Protein AF-A0A6N9VD86-F1 (afdb_monomer)

Nearest PDB structures (foldseek):
  5xfn-assembly1_A  TM=8.037E-01  e=3.380E-01  Homo sapiens
  5xfq-assembly1_A  TM=8.055E-01  e=3.380E-01  Mus musculus
  5xfp-assembly3_E  TM=7.768E-01  e=3.877E-01  Homo sapiens
  6wat-assembly7_GC  TM=8.099E-01  e=5.104E-01  Homo sapiens
  2m0o-assembly1_A  TM=7.621E-01  e=4.153E-01  Homo sapiens

pLDDT: mean 90.97, std 10.68, range [50.66, 98.44]

Secondary structure (DSSP, 8-state):
----TT--EEEEEEETTTTEEEEEETTS-EEEEEGGGGGG----SS--TTTTTT---S-------GGGGGG-

Foldseek 3Di:
DDDDDLFDFDFDDADVVQQKTWTQTPVRDTDIDHVVCCVSDDDVPDDDPVSCVPPDDPDDDDDDDPVCVVVD

Sequence (72 aa):
NGVFNGTVGVVTALNAEEQRLTVLTDEDEEVPYDFDELDELAHAYAVTIHRSQGSEYPAVVVPVTTSAWMML

Radius of gyration: 15.29 Å; Cα contacts (8 Å, |Δi|>4): 55; chains: 1; bounding box: 32×21×44 Å

Solvent-accessible surface area (backbone atoms only — not comparable to full-atom values): 5043 Å² total; per-residue (Å²): 138,79,93,52,99,82,70,56,62,45,80,78,49,76,40,79,89,79,39,33,37,30,31,36,34,84,85,75,44,82,46,78,38,50,66,89,52,51,83,81,58,72,81,77,91,66,76,55,74,78,78,48,66,92,63,84,71,101,73,86,86,82,90,84,58,83,90,51,60,91,79,111

Structure (mmCIF, N/CA/C/O backbone):
data_AF-A0A6N9VD86-F1
#
_entry.id   AF-A0A6N9VD86-F1
#
loop_
_atom_site.group_PDB
_atom_site.id
_atom_site.type_symbol
_atom_site.label_atom_id
_atom_site.label_alt_id
_atom_site.label_comp_id
_atom_site.label_asym_id
_atom_site.label_entity_id
_atom_site.label_seq_id
_atom_site.pdbx_PDB_ins_code
_atom_site.Cartn_x
_atom_site.Cartn_y
_atom_site.Cartn_z
_atom_site.occupancy
_atom_site.B_iso_or_equiv
_atom_site.auth_seq_id
_atom_site.auth_comp_id
_atom_site.auth_asym_id
_atom_site.auth_atom_id
_atom_site.pdbx_PDB_model_num
ATOM 1 N N . ASN A 1 1 ? 6.208 14.433 10.392 1.00 58.50 1 ASN A N 1
ATOM 2 C CA . ASN A 1 1 ? 5.913 15.039 9.084 1.00 58.50 1 ASN A CA 1
ATOM 3 C C . ASN A 1 1 ? 4.502 14.598 8.724 1.00 58.50 1 ASN A C 1
ATOM 5 O O . ASN A 1 1 ? 3.818 14.128 9.620 1.00 58.50 1 ASN A O 1
ATOM 9 N N . GLY A 1 2 ? 3.958 14.937 7.561 1.00 78.75 2 GLY A N 1
ATOM 10 C CA . GLY A 1 2 ? 2.559 14.618 7.242 1.00 78.75 2 GLY A CA 1
ATOM 11 C C . GLY A 1 2 ? 2.485 13.483 6.235 1.00 78.75 2 GLY A C 1
ATOM 12 O O . GLY A 1 2 ? 3.420 13.297 5.462 1.00 78.75 2 GLY A O 1
ATOM 13 N N . VAL A 1 3 ? 1.357 12.77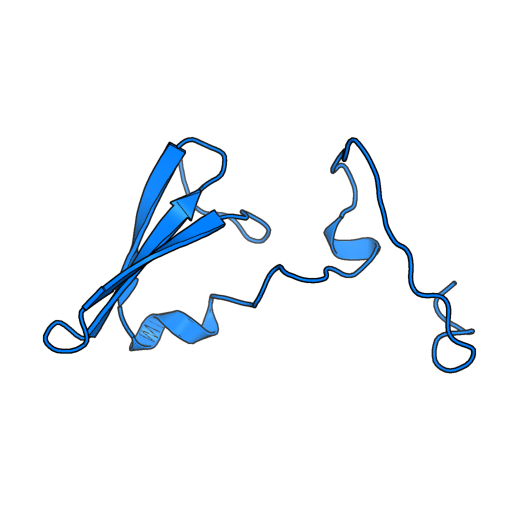9 6.193 1.00 90.50 3 VAL A N 1
ATOM 14 C CA . VAL A 1 3 ? 1.058 11.884 5.074 1.00 90.50 3 VAL A CA 1
ATOM 15 C C . VAL A 1 3 ? 0.686 12.721 3.854 1.00 90.50 3 VAL A C 1
ATOM 17 O O . VAL A 1 3 ? -0.151 13.622 3.938 1.00 90.50 3 VAL A O 1
ATOM 20 N N . PHE A 1 4 ? 1.295 12.415 2.710 1.00 90.50 4 PHE A N 1
ATOM 21 C CA . PHE A 1 4 ? 0.982 13.048 1.435 1.00 90.50 4 PHE A CA 1
ATOM 22 C C . PHE A 1 4 ? 0.570 12.006 0.400 1.00 90.50 4 PHE A C 1
ATOM 24 O O . PHE A 1 4 ? 0.816 10.807 0.528 1.00 90.50 4 PHE A O 1
ATOM 31 N N . ASN A 1 5 ? -0.054 12.475 -0.677 1.00 89.25 5 ASN A N 1
ATOM 32 C CA . ASN A 1 5 ? -0.437 11.601 -1.772 1.00 89.25 5 ASN A CA 1
ATOM 33 C C . ASN A 1 5 ? 0.812 10.989 -2.430 1.00 89.25 5 ASN A C 1
ATOM 35 O O . ASN A 1 5 ? 1.583 11.697 -3.075 1.00 89.25 5 ASN A O 1
ATOM 39 N N . GLY A 1 6 ? 0.982 9.674 -2.279 1.00 89.12 6 GLY A N 1
ATOM 40 C CA . GLY A 1 6 ? 2.159 8.942 -2.746 1.00 89.12 6 GLY A CA 1
ATOM 41 C C . GLY A 1 6 ? 3.088 8.457 -1.634 1.00 89.12 6 GLY A C 1
ATOM 42 O O . GLY A 1 6 ? 3.994 7.691 -1.946 1.00 89.12 6 GLY A O 1
ATOM 43 N N . THR A 1 7 ? 2.853 8.828 -0.369 1.00 93.44 7 THR A N 1
ATOM 44 C CA . THR A 1 7 ? 3.508 8.178 0.775 1.00 93.44 7 THR A CA 1
ATOM 45 C C . THR A 1 7 ? 3.199 6.683 0.745 1.00 93.44 7 THR A C 1
ATOM 47 O O . THR A 1 7 ? 2.047 6.278 0.571 1.00 93.44 7 THR A O 1
ATOM 50 N N . VAL A 1 8 ? 4.235 5.862 0.891 1.00 93.81 8 VAL A N 1
ATOM 51 C CA . VAL A 1 8 ? 4.115 4.404 0.907 1.00 93.81 8 VAL A CA 1
ATOM 52 C C . VAL A 1 8 ? 4.381 3.913 2.322 1.00 93.81 8 VAL A C 1
ATOM 54 O O . VAL A 1 8 ? 5.174 4.485 3.064 1.00 93.81 8 VAL A O 1
ATOM 57 N N . GLY A 1 9 ? 3.709 2.836 2.701 1.00 95.00 9 GLY A N 1
ATOM 58 C CA . GLY A 1 9 ? 3.929 2.190 3.979 1.00 95.00 9 GLY A CA 1
ATOM 59 C C . GLY A 1 9 ? 3.497 0.737 3.954 1.00 95.00 9 GLY A C 1
ATOM 60 O O . GLY A 1 9 ? 2.978 0.223 2.958 1.00 95.00 9 GLY A O 1
ATOM 61 N N . VAL A 1 10 ? 3.725 0.072 5.075 1.00 97.62 10 VAL A N 1
ATOM 62 C CA . VAL A 1 10 ? 3.349 -1.317 5.301 1.00 97.62 10 VAL A CA 1
ATOM 63 C C . VAL A 1 10 ? 2.284 -1.350 6.381 1.00 97.62 10 VAL A C 1
ATOM 65 O O . VAL A 1 10 ? 2.435 -0.738 7.432 1.00 97.62 10 VAL A O 1
ATOM 68 N N . VAL A 1 11 ? 1.203 -2.088 6.142 1.00 97.94 11 VAL A N 1
ATOM 69 C CA . VAL A 1 11 ? 0.211 -2.354 7.188 1.00 97.94 11 VAL A CA 1
ATOM 70 C C . VAL A 1 11 ? 0.855 -3.231 8.262 1.00 97.94 11 VAL A C 1
ATOM 72 O O . VAL A 1 11 ? 1.301 -4.339 7.962 1.00 97.94 11 VAL A O 1
ATOM 75 N N . THR A 1 12 ? 0.899 -2.753 9.503 1.00 98.44 12 THR A N 1
ATOM 76 C CA . THR A 1 12 ? 1.549 -3.444 10.631 1.00 98.44 12 THR A CA 1
ATOM 77 C C . THR A 1 12 ? 0.561 -3.973 11.663 1.00 98.44 12 THR A C 1
ATOM 79 O O . THR A 1 12 ? 0.876 -4.941 12.356 1.00 98.44 12 THR A O 1
ATOM 82 N N . ALA A 1 13 ? -0.644 -3.403 11.745 1.00 98.25 13 ALA A N 1
ATOM 83 C CA . ALA A 1 13 ? -1.682 -3.863 12.662 1.00 98.25 13 ALA A CA 1
ATOM 84 C C . ALA A 1 13 ? -3.096 -3.652 12.103 1.00 98.25 13 ALA A C 1
ATOM 86 O O . ALA A 1 13 ? -3.345 -2.752 11.302 1.00 98.25 13 ALA A O 1
ATOM 87 N N . LEU A 1 14 ? -4.026 -4.487 12.569 1.00 98.12 14 LEU A N 1
ATOM 88 C CA . LEU A 1 14 ? -5.456 -4.387 12.297 1.00 98.12 14 LEU A CA 1
ATOM 89 C C . LEU A 1 14 ? -6.222 -4.718 13.579 1.00 98.12 14 LEU A C 1
ATOM 91 O O . LEU A 1 14 ? -6.105 -5.829 14.097 1.00 98.12 14 LEU A O 1
ATOM 95 N N . ASN A 1 15 ? -7.027 -3.776 14.061 1.00 98.12 15 ASN A N 1
ATOM 96 C CA . ASN A 1 15 ? -7.963 -3.980 15.156 1.00 98.12 15 ASN A CA 1
ATOM 97 C C . ASN A 1 15 ? -9.396 -3.902 14.616 1.00 98.12 15 ASN A C 1
ATOM 99 O O . ASN A 1 15 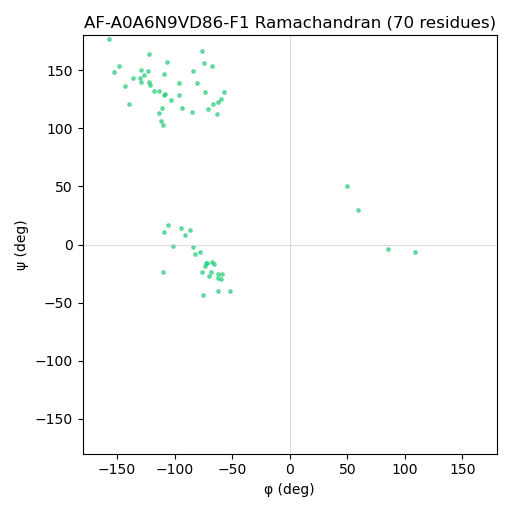? -9.895 -2.828 14.294 1.00 98.12 15 ASN A O 1
ATOM 103 N N . ALA A 1 16 ? -10.064 -5.050 14.512 1.00 97.00 16 ALA A N 1
ATOM 104 C CA . ALA A 1 16 ? -11.432 -5.114 14.003 1.00 97.00 16 ALA A CA 1
ATOM 105 C C . ALA A 1 16 ? -12.487 -4.647 15.024 1.00 97.00 16 ALA A C 1
ATOM 107 O O . ALA A 1 16 ? -13.567 -4.237 14.611 1.00 97.00 16 ALA A O 1
ATOM 108 N N . GLU A 1 17 ? -12.193 -4.703 16.329 1.00 98.00 17 GLU A N 1
ATOM 109 C CA . GLU A 1 17 ? -13.109 -4.234 17.380 1.00 98.00 17 GLU A CA 1
ATOM 110 C C . GLU A 1 17 ? -13.137 -2.706 17.440 1.00 98.00 17 GLU A C 1
ATOM 112 O O . GLU A 1 17 ? -14.206 -2.107 17.499 1.00 98.00 17 GLU A O 1
ATOM 117 N N . GLU A 1 18 ? -11.961 -2.080 17.363 1.00 97.56 18 GLU A N 1
ATOM 118 C CA . GLU A 1 18 ? -11.814 -0.619 17.315 1.00 97.56 18 GLU A CA 1
ATOM 119 C C . GLU A 1 18 ? -11.961 -0.048 15.898 1.00 97.56 18 GLU A C 1
ATOM 121 O O . GLU A 1 18 ? -11.897 1.163 15.728 1.00 97.56 18 GLU A O 1
ATOM 126 N N . GLN A 1 19 ? -12.149 -0.909 14.890 1.00 98.19 19 GLN A N 1
ATOM 127 C CA . GLN A 1 19 ? -12.217 -0.542 13.472 1.00 98.19 19 GLN A CA 1
ATOM 128 C C . GLN A 1 19 ? -11.047 0.352 13.030 1.00 98.19 19 GLN A C 1
ATOM 130 O O . GLN A 1 19 ? -11.243 1.391 12.401 1.00 98.19 19 GLN A O 1
ATOM 135 N N . ARG A 1 20 ? -9.821 -0.080 13.351 1.00 98.44 20 ARG A N 1
ATOM 136 C CA . ARG A 1 20 ? -8.587 0.682 13.131 1.00 98.44 20 ARG A CA 1
ATOM 137 C C . ARG A 1 20 ? -7.525 -0.143 12.412 1.00 98.44 20 ARG A C 1
ATOM 139 O O . ARG A 1 20 ? -7.332 -1.323 12.715 1.00 98.44 20 ARG A O 1
ATOM 146 N N . LEU A 1 21 ? -6.811 0.475 11.480 1.00 98.38 21 LEU A N 1
ATOM 147 C CA . LEU A 1 21 ? -5.675 -0.097 10.760 1.00 98.38 21 LEU A CA 1
ATOM 148 C C . LEU A 1 21 ? -4.441 0.780 10.994 1.00 98.38 21 LEU A C 1
ATOM 150 O O . LEU A 1 21 ? -4.539 1.999 10.932 1.00 98.38 21 LEU A O 1
ATOM 154 N N . THR A 1 22 ? -3.278 0.179 11.242 1.00 98.31 22 THR A N 1
ATOM 155 C CA . THR A 1 22 ? -2.017 0.925 11.405 1.00 98.31 22 THR A CA 1
ATOM 156 C C . THR A 1 22 ? -1.110 0.693 10.206 1.00 98.31 22 THR A C 1
ATOM 158 O O . THR A 1 22 ? -0.835 -0.455 9.844 1.00 98.31 22 THR A O 1
ATOM 161 N N . VAL A 1 23 ? -0.626 1.784 9.613 1.00 98.12 23 VAL A N 1
ATOM 162 C CA . VAL A 1 23 ? 0.396 1.794 8.563 1.00 98.12 23 VAL A CA 1
ATOM 163 C C . VAL A 1 23 ? 1.699 2.334 9.145 1.00 98.12 23 VAL A C 1
ATOM 165 O O . VAL A 1 23 ? 1.703 3.395 9.756 1.00 98.12 23 VAL A O 1
ATOM 168 N N . LEU A 1 24 ? 2.804 1.622 8.937 1.00 97.88 24 LEU A N 1
ATOM 169 C CA . LEU A 1 24 ? 4.157 2.124 9.167 1.00 97.88 24 LEU A CA 1
ATOM 170 C C . LEU A 1 24 ? 4.704 2.690 7.854 1.00 97.88 24 LEU A C 1
ATOM 172 O O . LEU A 1 24 ? 4.820 1.945 6.876 1.00 97.88 24 LEU A O 1
ATOM 176 N N . THR A 1 25 ? 5.002 3.986 7.813 1.00 95.94 25 THR A N 1
ATOM 177 C CA . THR A 1 25 ? 5.564 4.646 6.625 1.00 95.94 25 THR A CA 1
ATOM 178 C C . THR A 1 25 ? 7.050 4.325 6.449 1.00 95.94 25 THR A C 1
ATOM 180 O O . THR A 1 25 ? 7.712 3.813 7.351 1.00 95.94 25 THR A O 1
ATOM 183 N N . 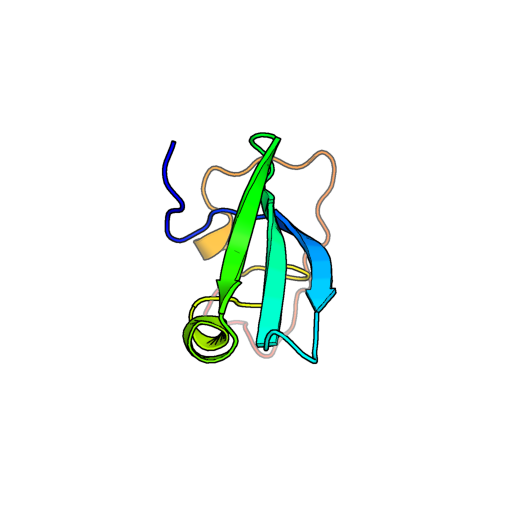ASP A 1 26 ? 7.592 4.629 5.273 1.00 91.25 26 ASP A N 1
ATOM 184 C CA . ASP A 1 26 ? 9.031 4.565 4.992 1.00 91.25 26 ASP A CA 1
ATOM 185 C C . ASP A 1 26 ? 9.870 5.578 5.794 1.00 91.25 26 ASP A C 1
ATOM 187 O O . ASP A 1 26 ? 11.081 5.401 5.931 1.00 91.25 26 ASP A O 1
ATOM 191 N N . GLU A 1 27 ? 9.228 6.599 6.364 1.00 91.94 27 GLU A N 1
ATOM 192 C CA . GLU A 1 27 ? 9.816 7.558 7.307 1.00 91.94 27 GLU A CA 1
ATOM 193 C C . GLU A 1 27 ?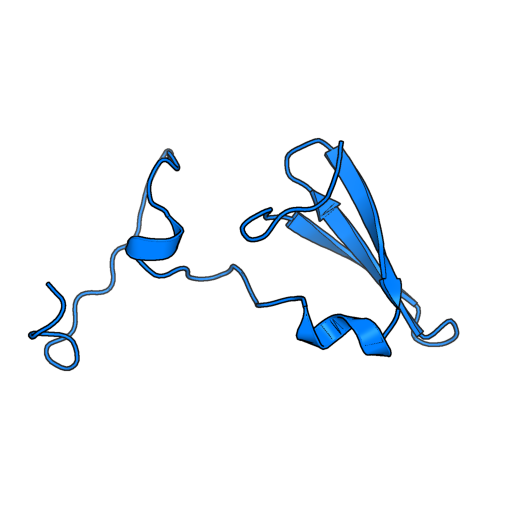 9.758 7.082 8.779 1.00 91.94 27 GLU A C 1
ATOM 195 O O . GLU A 1 27 ? 10.012 7.877 9.684 1.00 91.94 27 GLU A O 1
ATOM 200 N N . ASP A 1 28 ? 9.442 5.801 9.030 1.00 94.75 28 ASP A N 1
ATOM 201 C CA . ASP A 1 28 ? 9.269 5.194 10.364 1.00 94.75 28 ASP A CA 1
ATOM 202 C C . ASP A 1 28 ? 8.158 5.857 11.216 1.00 94.75 28 ASP A C 1
ATOM 204 O O . ASP A 1 28 ? 8.205 5.860 12.450 1.00 94.75 28 ASP A O 1
ATOM 208 N N . GLU A 1 29 ? 7.121 6.409 10.577 1.00 95.88 29 GLU A N 1
ATOM 209 C CA . GLU A 1 29 ? 5.953 6.969 11.268 1.00 95.88 29 GLU A CA 1
ATOM 210 C C . GLU A 1 29 ? 4.805 5.942 11.325 1.00 95.88 29 GLU A C 1
ATOM 212 O O . GLU A 1 29 ? 4.400 5.381 10.305 1.00 95.88 29 GLU A O 1
ATOM 217 N N . GLU A 1 30 ? 4.254 5.698 12.520 1.00 97.19 30 GLU A N 1
ATOM 218 C CA . GLU A 1 30 ? 3.029 4.907 12.693 1.00 97.19 30 GLU A CA 1
ATOM 219 C C . GLU A 1 30 ? 1.798 5.797 12.511 1.00 97.19 30 GLU A C 1
ATOM 221 O O . GLU A 1 30 ? 1.526 6.691 13.317 1.00 97.19 30 GLU A O 1
ATOM 226 N N . VAL A 1 31 ? 1.033 5.526 11.457 1.00 97.25 31 VAL A N 1
ATOM 227 C CA . VAL A 1 31 ? -0.167 6.276 11.100 1.00 97.25 31 VAL A CA 1
ATOM 228 C C . VAL A 1 31 ? -1.392 5.377 11.261 1.00 97.25 31 VAL A C 1
ATOM 230 O O . VAL A 1 31 ? -1.536 4.391 10.528 1.00 97.25 31 VAL A O 1
ATOM 233 N N . PRO A 1 32 ? -2.282 5.677 12.219 1.00 97.25 32 PRO A N 1
ATOM 234 C CA . PRO A 1 32 ? -3.552 4.989 12.326 1.00 97.25 32 PRO A CA 1
ATOM 235 C C . PRO A 1 32 ? -4.572 5.552 11.331 1.00 97.25 32 PRO A C 1
ATOM 237 O O . PRO A 1 32 ? -4.715 6.765 11.225 1.00 97.25 32 PRO A O 1
ATOM 240 N N . TYR A 1 33 ? -5.331 4.658 10.711 1.00 98.00 33 TYR A N 1
ATOM 241 C CA . TYR A 1 33 ? -6.503 4.950 9.893 1.00 98.00 33 TYR A CA 1
ATOM 242 C C . TYR A 1 33 ? -7.732 4.308 10.524 1.00 98.00 33 TYR A C 1
ATOM 244 O O . TYR A 1 33 ? -7.699 3.124 10.889 1.00 98.00 33 TYR A O 1
ATOM 252 N N . ASP A 1 34 ? -8.809 5.071 10.643 1.00 98.25 34 ASP A N 1
ATOM 253 C CA . ASP A 1 34 ? -10.126 4.518 10.928 1.00 98.25 34 ASP A CA 1
ATOM 254 C C . ASP A 1 34 ? -10.687 3.833 9.666 1.00 98.25 34 ASP A C 1
ATOM 256 O O . ASP A 1 34 ? -10.260 4.082 8.535 1.00 98.25 34 ASP A O 1
ATOM 260 N N . PHE A 1 35 ? -11.603 2.876 9.835 1.00 98.00 35 PHE A N 1
ATOM 261 C CA . PHE A 1 35 ? -12.100 2.086 8.699 1.00 98.00 35 PHE A CA 1
ATOM 262 C C . PHE A 1 35 ? -12.826 2.919 7.631 1.00 98.00 35 PHE A C 1
ATOM 264 O O . PHE A 1 35 ? -12.888 2.498 6.475 1.00 98.00 35 PHE A O 1
ATOM 271 N N . ASP A 1 36 ? -13.390 4.063 8.008 1.00 97.88 36 ASP A N 1
ATOM 272 C CA . ASP A 1 36 ? -14.046 5.014 7.112 1.00 97.88 36 ASP A CA 1
ATOM 273 C C . ASP A 1 36 ? -13.071 5.896 6.321 1.00 97.88 36 ASP A C 1
ATOM 275 O O . ASP A 1 36 ? -13.519 6.583 5.411 1.00 97.88 36 ASP A O 1
ATOM 279 N N . GLU A 1 37 ? -11.768 5.822 6.609 1.00 97.12 37 GLU A N 1
ATOM 280 C CA . GLU A 1 37 ? -10.690 6.501 5.873 1.00 97.12 37 GLU A CA 1
ATOM 281 C C . GLU A 1 37 ? -9.943 5.545 4.919 1.00 97.12 37 GLU A C 1
ATOM 283 O O . GLU A 1 37 ? -9.004 5.934 4.222 1.00 97.12 37 GLU A O 1
ATOM 288 N N . LEU A 1 38 ? -10.315 4.257 4.873 1.00 96.44 38 LEU A N 1
ATOM 289 C CA . LEU A 1 38 ? -9.575 3.253 4.094 1.00 96.44 38 LEU A CA 1
ATOM 290 C C . LEU A 1 38 ? -9.651 3.463 2.576 1.00 96.44 38 LEU A C 1
ATOM 292 O O . LEU A 1 38 ? -8.853 2.869 1.852 1.00 96.44 38 LEU A O 1
ATOM 296 N N . ASP A 1 39 ? -10.572 4.287 2.076 1.00 95.94 39 ASP A N 1
ATOM 297 C CA . ASP A 1 39 ? -10.626 4.693 0.669 1.00 95.94 39 ASP A CA 1
ATOM 298 C C . ASP A 1 39 ? -9.498 5.662 0.274 1.00 95.94 39 ASP A C 1
ATOM 300 O O . ASP A 1 39 ? -9.186 5.785 -0.914 1.00 95.94 39 ASP A O 1
ATOM 304 N N . GLU A 1 40 ? -8.822 6.279 1.248 1.00 94.44 40 GLU A N 1
ATOM 305 C CA . GLU A 1 40 ? -7.595 7.048 1.022 1.00 94.44 40 GLU A CA 1
ATOM 306 C C . GLU A 1 40 ? -6.384 6.147 0.730 1.00 94.44 40 GLU A C 1
ATOM 308 O O . GLU A 1 40 ? -5.381 6.596 0.163 1.00 94.44 40 GLU A O 1
ATOM 313 N N . LEU A 1 41 ? -6.477 4.859 1.079 1.00 96.12 41 LEU A N 1
ATOM 314 C CA . LEU A 1 41 ? -5.423 3.876 0.878 1.00 96.12 41 LEU A CA 1
ATOM 315 C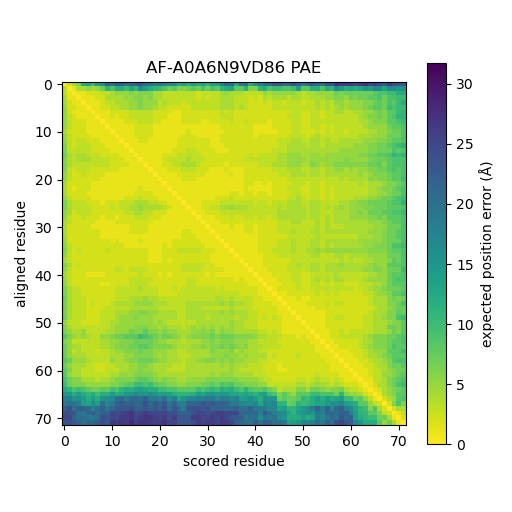 C . LEU A 1 41 ? -5.635 3.080 -0.412 1.00 96.12 41 LEU A C 1
ATOM 317 O O . LEU A 1 41 ? -6.720 2.612 -0.749 1.00 96.12 41 LEU A O 1
ATOM 321 N N . ALA A 1 42 ? -4.532 2.842 -1.116 1.00 95.69 42 ALA A N 1
ATOM 322 C CA . ALA A 1 42 ? -4.480 1.921 -2.240 1.00 95.69 42 ALA A CA 1
ATOM 323 C C . ALA A 1 42 ? -3.358 0.906 -2.023 1.00 95.69 42 ALA A C 1
ATOM 325 O O . ALA A 1 42 ? -2.298 1.230 -1.486 1.00 95.69 42 ALA A O 1
ATOM 326 N N . HIS A 1 43 ? -3.561 -0.330 -2.480 1.00 95.56 43 HIS A N 1
ATOM 327 C CA . HIS A 1 43 ? -2.498 -1.329 -2.453 1.00 95.56 43 HIS A CA 1
ATOM 328 C C . HIS A 1 43 ? -1.289 -0.870 -3.278 1.00 95.56 43 HIS A C 1
ATOM 330 O O . HIS A 1 43 ? -1.404 -0.618 -4.475 1.00 95.56 43 HIS A O 1
ATOM 336 N N . ALA A 1 44 ? -0.116 -0.848 -2.645 1.00 93.75 44 ALA A N 1
ATOM 337 C CA . ALA A 1 44 ? 1.135 -0.403 -3.256 1.00 93.75 44 ALA A CA 1
ATOM 338 C C . ALA A 1 44 ? 1.984 -1.544 -3.860 1.00 93.75 44 ALA A C 1
ATOM 340 O O . ALA A 1 44 ? 3.154 -1.342 -4.169 1.00 93.75 44 ALA A O 1
ATOM 341 N N . TYR A 1 45 ? 1.424 -2.749 -4.051 1.00 93.38 45 TYR A N 1
ATOM 342 C CA . TYR A 1 45 ? 2.162 -3.891 -4.628 1.00 93.38 45 TYR A CA 1
ATOM 343 C C . TYR A 1 45 ? 2.636 -3.645 -6.065 1.00 93.38 45 TYR A C 1
ATOM 345 O O . TYR A 1 45 ? 3.630 -4.217 -6.506 1.00 93.38 45 TYR A O 1
ATOM 353 N N . ALA A 1 46 ? 1.899 -2.818 -6.802 1.00 93.56 46 ALA A N 1
ATOM 354 C CA . ALA A 1 46 ? 2.266 -2.349 -8.122 1.00 93.56 46 ALA A CA 1
ATOM 355 C C . ALA A 1 46 ? 1.817 -0.896 -8.253 1.00 93.56 46 ALA A C 1
ATOM 357 O O . ALA A 1 46 ? 0.700 -0.543 -7.877 1.00 93.56 46 ALA A O 1
ATOM 358 N N . VAL A 1 47 ? 2.680 -0.066 -8.823 1.00 92.25 47 VAL A N 1
ATOM 359 C CA . VAL A 1 47 ? 2.392 1.341 -9.093 1.00 92.25 47 VAL A CA 1
ATOM 360 C C . VAL A 1 47 ? 2.584 1.624 -10.574 1.00 92.25 47 VAL A C 1
ATOM 362 O O . VAL A 1 47 ? 3.387 0.993 -11.259 1.00 92.25 47 VAL A O 1
ATOM 365 N N . THR A 1 48 ? 1.817 2.575 -11.096 1.00 90.75 48 THR A N 1
ATOM 366 C CA . THR A 1 48 ? 2.004 3.050 -12.472 1.00 90.75 48 THR A CA 1
ATOM 367 C C . THR A 1 48 ? 3.334 3.792 -12.608 1.00 90.75 48 THR A C 1
ATOM 369 O O . THR A 1 48 ? 3.753 4.449 -11.658 1.00 90.75 48 THR A O 1
ATOM 372 N N . ILE A 1 49 ? 3.909 3.820 -13.814 1.00 90.75 49 ILE A N 1
ATOM 373 C CA . ILE A 1 49 ? 5.130 4.594 -14.122 1.00 90.75 49 ILE A CA 1
ATOM 374 C C . ILE A 1 49 ? 5.001 6.068 -13.697 1.00 90.75 49 ILE A C 1
ATOM 376 O O . ILE A 1 49 ? 5.935 6.645 -13.154 1.00 90.75 49 ILE A O 1
ATOM 380 N N . HIS A 1 50 ? 3.830 6.679 -13.902 1.00 89.94 50 HIS A N 1
ATOM 381 C CA . HIS A 1 50 ? 3.569 8.067 -13.505 1.00 89.94 50 HIS A CA 1
ATOM 382 C C . HIS A 1 50 ? 3.668 8.276 -11.988 1.00 89.94 50 HIS A C 1
ATOM 384 O O . HIS A 1 50 ? 4.211 9.277 -11.537 1.00 89.94 50 HIS A O 1
ATOM 390 N N . ARG A 1 51 ? 3.163 7.319 -11.200 1.00 89.56 51 ARG A N 1
ATOM 391 C CA . ARG A 1 51 ? 3.196 7.361 -9.730 1.00 89.56 51 ARG A CA 1
ATOM 392 C C . ARG A 1 51 ? 4.605 7.176 -9.164 1.00 89.56 51 ARG A C 1
ATOM 394 O O . ARG A 1 51 ? 4.859 7.676 -8.081 1.00 89.56 51 ARG A O 1
ATOM 401 N N . SER A 1 52 ? 5.495 6.483 -9.875 1.00 90.31 52 SER A N 1
ATOM 402 C CA . SER A 1 52 ? 6.879 6.243 -9.444 1.00 90.31 52 SER A CA 1
ATOM 403 C C . SER A 1 52 ? 7.874 7.311 -9.921 1.00 90.31 52 SER A C 1
ATOM 405 O O . SER A 1 52 ? 9.082 7.103 -9.829 1.00 90.31 52 SER A O 1
ATOM 407 N N . GLN A 1 53 ? 7.415 8.422 -10.510 1.00 91.00 53 GLN A N 1
ATOM 408 C CA . GLN A 1 53 ? 8.310 9.479 -10.992 1.00 91.00 53 GLN A CA 1
ATOM 409 C C . GLN A 1 53 ? 9.106 10.088 -9.831 1.00 91.00 53 GLN A C 1
ATOM 411 O O . GLN A 1 53 ? 8.530 10.599 -8.877 1.00 91.00 53 GLN A O 1
ATOM 416 N N . GLY A 1 54 ? 10.438 10.050 -9.933 1.00 90.81 54 GLY A N 1
ATOM 417 C CA . GLY A 1 54 ? 11.344 10.541 -8.889 1.00 90.81 54 GLY A CA 1
ATOM 418 C C . GLY A 1 54 ? 11.667 9.525 -7.790 1.00 90.81 54 GLY A C 1
ATOM 419 O O . GLY A 1 54 ? 12.500 9.820 -6.940 1.00 90.81 54 GLY A O 1
ATOM 420 N N . SER A 1 55 ? 11.061 8.335 -7.813 1.00 90.06 55 SER A N 1
ATOM 421 C CA . SER A 1 55 ? 11.425 7.228 -6.924 1.00 90.06 55 SER A CA 1
ATOM 422 C C . SER A 1 55 ? 12.605 6.430 -7.485 1.00 90.06 55 SER A C 1
ATOM 424 O O . SER A 1 55 ? 12.743 6.270 -8.699 1.00 90.06 55 SER A O 1
ATOM 426 N N . GLU A 1 56 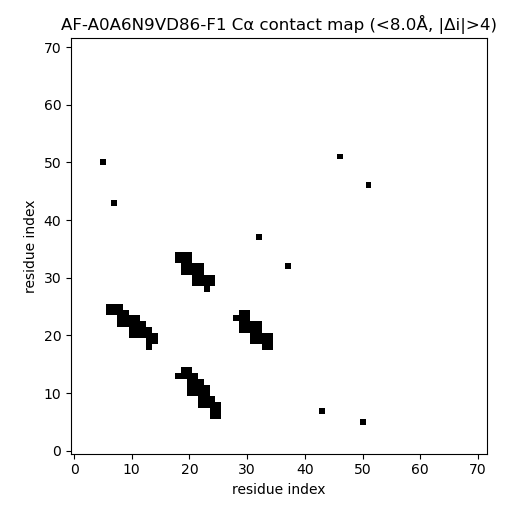? 13.422 5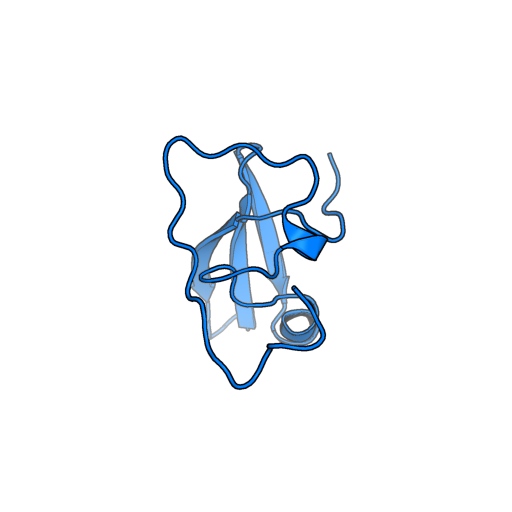.865 -6.597 1.00 92.94 56 GLU A N 1
ATOM 427 C CA . GLU A 1 56 ? 14.530 4.974 -6.944 1.00 92.94 56 GLU A CA 1
ATOM 428 C C . GLU A 1 56 ? 14.359 3.621 -6.250 1.00 92.94 56 GLU A C 1
ATOM 430 O O . GLU A 1 56 ? 13.968 3.549 -5.085 1.00 9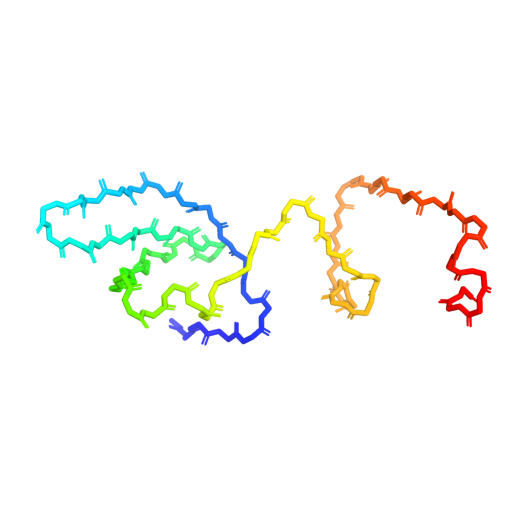2.94 56 GLU A O 1
ATOM 435 N N . TYR A 1 57 ? 14.666 2.537 -6.965 1.00 91.62 57 TYR A N 1
ATOM 436 C CA . TYR A 1 57 ? 14.574 1.173 -6.446 1.00 91.62 57 TYR A CA 1
ATOM 437 C C . TYR A 1 57 ? 15.820 0.375 -6.848 1.00 91.62 57 TYR A C 1
ATOM 439 O O . TYR A 1 57 ? 16.279 0.512 -7.985 1.00 91.62 57 TYR A O 1
ATOM 447 N N . PRO A 1 58 ? 16.344 -0.517 -5.984 1.00 95.62 58 PRO A N 1
ATOM 448 C CA . PRO A 1 58 ? 17.494 -1.361 -6.326 1.00 95.62 58 PRO A CA 1
ATOM 449 C C . PRO A 1 58 ? 17.250 -2.273 -7.538 1.00 95.62 58 PRO A C 1
ATOM 451 O O . PRO A 1 58 ? 18.182 -2.615 -8.263 1.00 95.62 58 P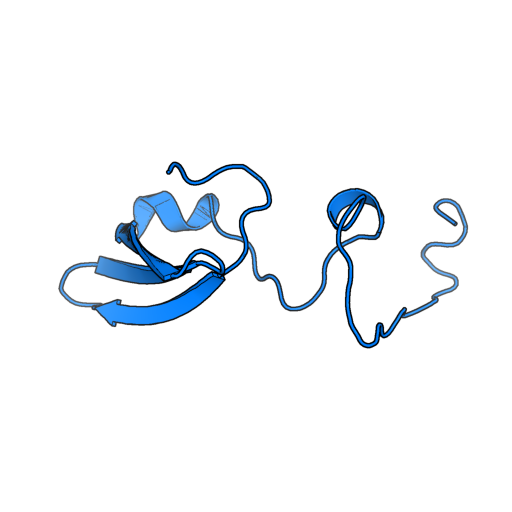RO A O 1
ATOM 454 N N . ALA A 1 59 ? 15.996 -2.681 -7.748 1.00 96.69 59 ALA A N 1
ATOM 455 C CA . ALA A 1 59 ? 15.543 -3.451 -8.896 1.00 96.69 59 ALA A CA 1
ATOM 456 C C . ALA A 1 59 ? 14.062 -3.159 -9.170 1.00 96.69 59 ALA A C 1
ATOM 458 O O . ALA A 1 59 ? 13.292 -2.923 -8.240 1.00 96.69 59 ALA A O 1
ATOM 459 N N . VAL A 1 60 ? 13.660 -3.216 -10.443 1.00 95.00 60 VAL A N 1
ATOM 460 C CA . VAL A 1 60 ? 12.271 -3.011 -10.881 1.00 95.00 60 VAL A CA 1
ATOM 461 C C . VAL A 1 60 ? 11.822 -4.141 -11.805 1.00 95.00 60 VAL A C 1
ATOM 463 O O . VAL A 1 60 ? 12.596 -4.623 -12.632 1.00 95.00 60 VAL A O 1
ATOM 466 N N . VAL A 1 61 ? 10.558 -4.551 -11.686 1.00 95.50 61 VAL A N 1
ATOM 467 C CA . VAL A 1 61 ? 9.897 -5.466 -12.628 1.00 95.50 61 VAL A CA 1
ATOM 468 C C . VAL A 1 61 ? 8.845 -4.673 -13.390 1.00 95.50 61 VAL A C 1
ATOM 470 O O . VAL A 1 61 ? 7.902 -4.165 -12.791 1.00 95.50 61 VAL A O 1
ATOM 473 N N . VAL A 1 62 ? 9.003 -4.571 -14.711 1.00 92.81 62 VAL A N 1
ATOM 474 C CA . VAL A 1 62 ? 8.093 -3.805 -15.573 1.00 92.81 62 VAL A CA 1
ATOM 475 C C . VAL A 1 62 ? 7.282 -4.771 -16.439 1.00 92.81 62 VAL A C 1
ATOM 477 O O . VAL A 1 62 ? 7.814 -5.304 -17.416 1.00 92.81 62 VAL A O 1
ATOM 480 N N . PRO A 1 63 ? 6.004 -5.035 -16.111 1.00 89.81 63 PRO A N 1
ATOM 481 C CA . PRO A 1 63 ? 5.144 -5.832 -16.973 1.00 89.81 63 PRO A CA 1
ATOM 482 C C . PRO A 1 63 ? 4.785 -5.028 -18.229 1.00 89.81 63 PRO A C 1
ATOM 484 O O . PRO A 1 63 ? 4.110 -4.004 -18.154 1.00 89.81 63 PRO A O 1
ATOM 487 N N . VAL A 1 64 ? 5.213 -5.505 -19.398 1.00 87.62 64 VAL A N 1
ATOM 488 C CA . VAL A 1 64 ? 4.871 -4.901 -20.695 1.00 87.62 64 VAL A CA 1
ATOM 489 C C . VAL A 1 64 ? 3.796 -5.746 -21.368 1.00 87.62 64 VAL A C 1
ATOM 491 O O . VAL A 1 64 ? 3.968 -6.947 -21.567 1.00 87.62 64 VAL A O 1
ATOM 494 N N . THR A 1 65 ? 2.673 -5.118 -21.720 1.00 85.88 65 THR A N 1
ATOM 495 C CA . THR A 1 65 ? 1.532 -5.780 -22.369 1.00 85.88 65 THR A CA 1
ATOM 496 C C . THR A 1 65 ? 1.116 -5.015 -23.619 1.00 85.88 65 THR A C 1
ATOM 498 O O . THR A 1 65 ? 1.238 -3.793 -23.684 1.00 85.88 65 THR A O 1
ATOM 501 N N . THR A 1 66 ? 0.573 -5.712 -24.616 1.00 83.44 66 THR A N 1
ATOM 502 C CA . THR A 1 66 ? 0.053 -5.077 -25.841 1.00 83.44 66 THR A CA 1
ATOM 503 C C . THR A 1 66 ? -1.259 -4.323 -25.613 1.00 83.44 66 THR A C 1
ATOM 505 O O . THR A 1 66 ? -1.627 -3.474 -26.418 1.00 83.44 66 THR A O 1
ATOM 508 N N . SER A 1 67 ? -1.945 -4.570 -24.494 1.00 78.75 67 SER A N 1
ATOM 509 C CA . SER A 1 67 ? -3.152 -3.847 -24.075 1.00 78.75 67 SER A CA 1
ATOM 510 C C . SER A 1 67 ? -2.900 -2.385 -23.688 1.00 78.75 67 SER A C 1
ATOM 512 O O . SER A 1 67 ? -3.823 -1.581 -23.760 1.00 78.75 67 SER A O 1
ATOM 514 N N . ALA A 1 68 ? -1.671 -2.026 -23.304 1.00 66.62 68 ALA A N 1
ATOM 515 C CA . ALA A 1 68 ? -1.304 -0.674 -22.869 1.00 66.62 68 ALA A CA 1
ATOM 516 C C . ALA A 1 68 ? -0.474 0.105 -23.912 1.00 66.62 68 ALA A C 1
ATOM 518 O O . ALA A 1 68 ? 0.147 1.110 -23.580 1.00 66.62 68 ALA A O 1
ATOM 519 N N . TRP A 1 69 ? -0.464 -0.336 -25.177 1.00 57.69 69 TRP A N 1
ATOM 520 C CA . TRP A 1 69 ? 0.470 0.134 -26.215 1.00 57.69 69 TRP A CA 1
ATOM 521 C C . TRP A 1 69 ? 0.431 1.645 -26.509 1.00 57.69 69 TRP A C 1
ATOM 523 O O . TRP A 1 69 ? 1.423 2.199 -26.960 1.00 57.69 69 TRP A O 1
ATOM 533 N N . MET A 1 70 ? -0.691 2.329 -26.255 1.00 60.03 70 MET A N 1
ATOM 534 C CA . MET A 1 70 ? -0.803 3.784 -26.461 1.00 60.03 70 MET A CA 1
ATOM 535 C C . MET A 1 70 ? -0.241 4.634 -25.306 1.00 60.03 70 MET A C 1
ATOM 537 O O . MET A 1 70 ? -0.190 5.851 -25.441 1.00 60.03 70 MET A O 1
ATOM 541 N N . MET A 1 71 ? 0.139 4.025 -24.176 1.00 59.06 71 MET A N 1
ATOM 542 C CA . MET A 1 71 ? 0.660 4.720 -22.985 1.00 59.06 71 MET A CA 1
ATOM 543 C C . MET A 1 71 ? 2.164 4.492 -22.746 1.00 59.06 71 MET A C 1
ATOM 545 O O . MET A 1 71 ? 2.656 4.822 -21.667 1.00 59.06 71 MET A O 1
ATOM 549 N N . LEU A 1 72 ? 2.870 3.911 -23.721 1.00 50.66 72 LEU A N 1
ATOM 550 C CA . LEU A 1 72 ? 4.316 3.668 -23.688 1.00 50.66 72 LEU A CA 1
ATOM 551 C C . LEU A 1 72 ? 5.077 4.716 -24.503 1.00 50.66 72 LEU A C 1
ATOM 553 O O . LEU A 1 72 ? 4.580 5.081 -25.593 1.00 50.66 72 LEU A O 1
#

Mean predicted aligned error: 4.9 Å

InterPro domains:
  IPR027417 P-loop containing nucleoside triphosphate hydrolase [G3DSA:3.40.50.300] (1-72)
  IPR027417 P-loop containing nucleoside triphosphate hydrolase [SSF52540] (2-67)
  IPR027785 UvrD-like helicase C-terminal domain [PF13538] (43-69)

Organism: Streptomyces microflavus (NCBI:txid1919)